Protein AF-X1CFI4-F1 (afdb_monomer_lite)

Organism: NCBI:txid412755

Secondary structure (DSSP, 8-state):
-HHHHHHHHHHTT-SEEEEE-SSHHHHHHHHHHHHTT-SSSEEEEE-GGGTT-HHHHHT-S-----SSTTSSTT-TTSPPP-

Structure (mmCIF, N/CA/C/O backbone):
data_AF-X1CFI4-F1
#
_entry.id   AF-X1CFI4-F1
#
loop_
_atom_site.group_PDB
_atom_site.id
_atom_site.type_symbol
_atom_site.label_atom_id
_atom_site.label_alt_id
_atom_site.label_comp_id
_atom_site.label_asym_id
_atom_site.label_entity_id
_atom_site.label_seq_id
_atom_site.pdbx_PDB_ins_code
_atom_site.Cartn_x
_atom_site.Cartn_y
_atom_site.Cartn_z
_atom_site.occupancy
_atom_site.B_iso_or_equiv
_atom_site.auth_seq_id
_atom_site.auth_comp_id
_atom_site.auth_asym_id
_atom_site.auth_atom_id
_atom_site.pdbx_PDB_model_num
ATOM 1 N N . MET A 1 1 ? 0.090 11.622 -4.613 1.00 87.62 1 MET A N 1
ATOM 2 C CA . MET A 1 1 ? -1.082 10.791 -4.976 1.00 87.62 1 MET A CA 1
ATOM 3 C C . MET A 1 1 ? -1.459 9.774 -3.901 1.00 87.62 1 MET A C 1
ATOM 5 O O . MET A 1 1 ? -2.563 9.879 -3.381 1.00 87.62 1 MET A O 1
ATOM 9 N N . ALA A 1 2 ? -0.571 8.851 -3.500 1.00 94.81 2 ALA A N 1
ATOM 10 C CA . ALA A 1 2 ? -0.911 7.758 -2.569 1.00 94.81 2 ALA A CA 1
ATOM 11 C C . ALA A 1 2 ? -1.584 8.191 -1.246 1.00 94.81 2 ALA A C 1
ATOM 13 O O . ALA A 1 2 ? -2.516 7.528 -0.803 1.00 94.81 2 ALA A O 1
ATOM 14 N N . TYR A 1 3 ? -1.172 9.315 -0.642 1.00 95.69 3 TYR A N 1
ATOM 15 C CA . TYR A 1 3 ? -1.804 9.854 0.575 1.00 95.69 3 TYR A CA 1
ATOM 16 C C . TYR A 1 3 ? -3.291 10.179 0.386 1.00 95.69 3 TYR A C 1
ATOM 18 O O . TYR A 1 3 ? -4.121 9.721 1.165 1.00 95.69 3 TYR A O 1
ATOM 26 N N . ALA A 1 4 ? -3.630 10.939 -0.659 1.00 96.19 4 ALA A N 1
ATOM 27 C CA . ALA A 1 4 ? -5.006 11.348 -0.931 1.00 96.19 4 ALA A CA 1
ATOM 28 C C . ALA A 1 4 ? -5.897 10.141 -1.263 1.00 96.19 4 ALA A C 1
ATOM 30 O O . ALA A 1 4 ? -6.998 10.028 -0.732 1.00 96.19 4 ALA A O 1
ATOM 31 N N . ILE A 1 5 ? -5.384 9.203 -2.069 1.00 96.69 5 ILE A N 1
ATOM 32 C CA . ILE A 1 5 ? -6.077 7.948 -2.396 1.00 96.69 5 ILE A CA 1
ATOM 33 C C . ILE A 1 5 ? -6.346 7.147 -1.119 1.00 96.69 5 ILE A C 1
ATOM 35 O O . ILE A 1 5 ? -7.475 6.741 -0.865 1.00 96.69 5 ILE A O 1
ATOM 39 N N . THR A 1 6 ? -5.324 6.969 -0.279 1.00 96.56 6 THR A N 1
ATOM 40 C CA . THR A 1 6 ? -5.447 6.222 0.979 1.00 96.56 6 THR A CA 1
ATOM 41 C C . THR A 1 6 ? -6.478 6.865 1.907 1.00 96.56 6 THR A C 1
ATOM 43 O O . THR A 1 6 ? -7.347 6.172 2.428 1.00 96.56 6 THR A O 1
ATOM 46 N N . TYR A 1 7 ? -6.442 8.190 2.068 1.00 95.94 7 TYR A N 1
ATOM 47 C CA . TYR A 1 7 ? -7.434 8.923 2.854 1.00 95.94 7 TYR A CA 1
ATOM 48 C C . TYR A 1 7 ? -8.862 8.725 2.322 1.00 95.94 7 TYR A C 1
ATOM 50 O O . TYR A 1 7 ? -9.778 8.424 3.092 1.00 95.94 7 TYR A O 1
ATOM 58 N N . ALA A 1 8 ? -9.058 8.833 1.006 1.00 96.38 8 ALA A N 1
ATOM 59 C CA . ALA A 1 8 ? -10.3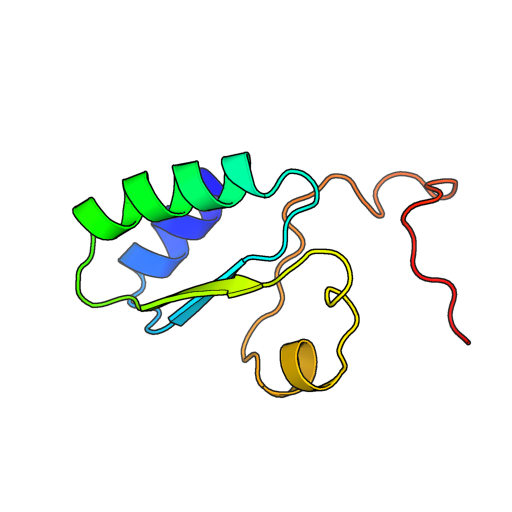60 8.626 0.381 1.00 96.38 8 ALA A CA 1
ATOM 60 C C . ALA A 1 8 ? -10.880 7.192 0.600 1.00 96.38 8 ALA A C 1
ATOM 62 O O . ALA A 1 8 ? -12.030 7.008 0.991 1.00 96.38 8 ALA A O 1
ATOM 63 N N . LEU A 1 9 ? -10.034 6.172 0.435 1.00 95.88 9 LEU A N 1
ATOM 64 C CA . LEU A 1 9 ? -10.423 4.773 0.652 1.00 95.88 9 LEU A CA 1
ATOM 65 C C . LEU A 1 9 ? -10.816 4.505 2.110 1.00 95.88 9 LEU A C 1
ATOM 67 O O . LEU A 1 9 ? -11.842 3.878 2.378 1.00 95.88 9 LEU A O 1
ATOM 71 N N . ILE A 1 10 ? -10.039 5.028 3.061 1.00 95.19 10 ILE A N 1
ATOM 72 C CA . ILE A 1 10 ? -10.337 4.894 4.491 1.00 95.19 10 ILE A CA 1
ATOM 73 C C . ILE A 1 10 ? -11.671 5.554 4.837 1.00 95.19 10 ILE A C 1
ATOM 75 O O . ILE A 1 10 ? -12.486 4.953 5.535 1.00 95.19 10 ILE A O 1
ATOM 79 N N . THR A 1 11 ? -11.903 6.783 4.367 1.00 94.12 11 THR A N 1
ATOM 80 C CA . THR A 1 11 ? -13.143 7.524 4.661 1.00 94.12 11 THR A CA 1
ATOM 81 C C . THR A 1 11 ? -14.371 6.881 4.019 1.00 94.12 11 THR A C 1
ATOM 83 O O . THR A 1 11 ? -15.466 6.982 4.565 1.00 94.12 11 THR A O 1
ATOM 86 N N . LYS A 1 12 ? -14.193 6.145 2.915 1.00 94.88 12 LYS A N 1
ATOM 87 C CA . LYS A 1 12 ? -15.228 5.299 2.303 1.00 94.88 12 LYS A CA 1
ATOM 88 C C . LYS A 1 12 ? -15.395 3.928 2.966 1.00 94.88 12 LYS A C 1
ATOM 90 O O . LYS A 1 12 ? -16.268 3.168 2.563 1.00 94.88 12 LYS A O 1
ATOM 95 N N . GLY A 1 13 ? -14.624 3.622 4.010 1.00 94.19 13 GLY A N 1
ATOM 96 C CA . GLY A 1 13 ? -14.826 2.433 4.837 1.00 94.19 13 GLY A CA 1
ATOM 97 C C . GLY A 1 13 ? -14.176 1.154 4.309 1.00 94.19 13 GLY A C 1
ATOM 98 O O . GLY A 1 13 ? -14.570 0.070 4.748 1.00 94.19 13 GLY A O 1
ATOM 99 N N . VAL A 1 14 ? -13.178 1.263 3.421 1.00 95.81 14 VAL A N 1
ATOM 100 C CA . VAL A 1 14 ? -12.362 0.116 2.994 1.00 95.81 14 VAL A CA 1
ATOM 101 C C . VAL A 1 14 ? -11.772 -0.587 4.217 1.00 95.81 14 VAL A C 1
ATOM 103 O O . VAL A 1 14 ? -11.258 0.048 5.141 1.00 95.81 14 VAL A O 1
ATOM 106 N N . LYS A 1 15 ? -11.877 -1.918 4.234 1.00 95.38 15 LYS A N 1
ATOM 107 C CA . LYS A 1 15 ? -11.475 -2.748 5.378 1.00 95.38 15 LYS A CA 1
ATOM 108 C C . LYS A 1 15 ? -9.997 -3.094 5.377 1.00 95.38 15 LYS A C 1
ATOM 110 O O . LYS A 1 15 ? -9.429 -3.283 6.448 1.00 95.38 15 LYS A O 1
ATOM 115 N N . LYS A 1 16 ? -9.382 -3.176 4.199 1.00 96.69 16 LYS A N 1
ATOM 116 C CA . LYS A 1 16 ? -8.005 -3.622 4.028 1.00 96.69 16 LYS A CA 1
ATOM 117 C C . LYS A 1 16 ? -7.348 -2.873 2.881 1.00 96.69 16 LYS A C 1
ATOM 119 O O . LYS A 1 16 ? -7.896 -2.812 1.787 1.00 96.69 16 LYS A O 1
ATOM 124 N N . ILE A 1 17 ? -6.168 -2.321 3.135 1.00 97.31 17 ILE A N 1
ATOM 125 C CA . ILE A 1 17 ? -5.330 -1.687 2.121 1.00 97.31 17 ILE A CA 1
ATOM 126 C C . ILE A 1 17 ? -3.982 -2.401 2.117 1.00 97.31 17 ILE A C 1
ATOM 128 O O . ILE A 1 17 ? -3.256 -2.405 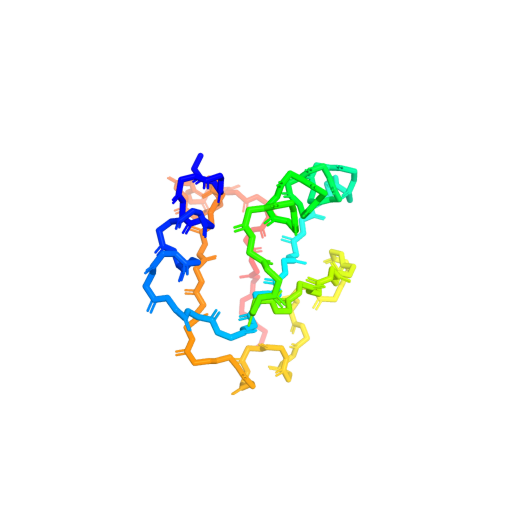3.114 1.00 97.31 17 ILE A O 1
ATOM 132 N N . THR A 1 18 ? -3.637 -2.986 0.974 1.00 96.94 18 THR A N 1
ATOM 133 C CA . THR A 1 18 ? -2.310 -3.551 0.727 1.00 96.94 18 THR A CA 1
ATOM 134 C C . THR A 1 18 ? -1.498 -2.557 -0.092 1.00 96.94 18 THR A C 1
ATOM 136 O O . THR A 1 18 ? -1.956 -2.079 -1.125 1.00 96.94 18 THR A O 1
ATOM 139 N N . ILE A 1 19 ? -0.289 -2.236 0.365 1.00 96.81 19 ILE A N 1
ATOM 140 C CA . ILE A 1 19 ? 0.606 -1.287 -0.298 1.00 96.81 19 ILE A CA 1
ATOM 141 C C . ILE A 1 19 ? 1.862 -2.019 -0.746 1.00 96.81 19 ILE A C 1
ATOM 143 O O . ILE A 1 19 ? 2.494 -2.733 0.034 1.00 96.81 19 ILE A O 1
ATOM 147 N N . VAL A 1 20 ? 2.236 -1.788 -2.000 1.00 95.19 20 VAL A N 1
ATOM 148 C CA . VAL A 1 20 ? 3.491 -2.241 -2.595 1.00 95.19 20 VAL A CA 1
ATOM 149 C C . VAL A 1 20 ? 4.233 -1.007 -3.093 1.00 95.19 20 VAL A C 1
ATOM 151 O O . VAL A 1 20 ? 3.693 -0.246 -3.893 1.00 95.19 20 VAL A O 1
ATOM 154 N N . ASN A 1 21 ? 5.459 -0.776 -2.622 1.00 94.94 21 ASN A N 1
ATOM 155 C CA . ASN A 1 21 ? 6.244 0.392 -3.029 1.00 94.94 21 ASN A CA 1
ATOM 156 C C . ASN A 1 21 ? 7.747 0.093 -3.037 1.00 94.94 21 ASN A C 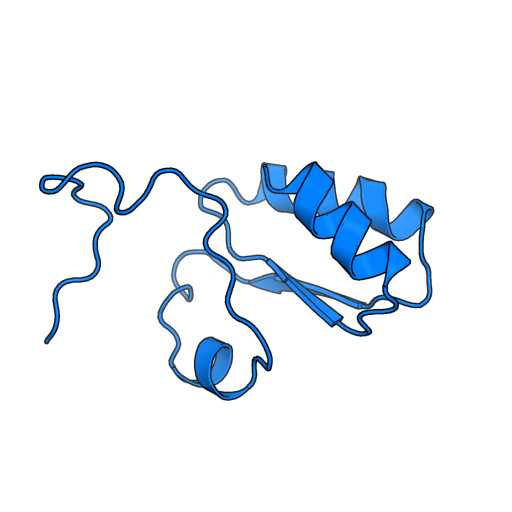1
ATOM 158 O O . ASN A 1 21 ? 8.219 -0.598 -2.138 1.00 94.94 21 ASN A O 1
ATOM 162 N N . LYS A 1 22 ? 8.490 0.647 -4.014 1.00 92.00 22 LYS A N 1
ATOM 163 C CA . LYS A 1 22 ? 9.952 0.465 -4.160 1.00 92.00 22 LYS A CA 1
ATOM 164 C C . LYS A 1 22 ? 10.688 0.901 -2.878 1.00 92.00 22 LYS A C 1
ATOM 166 O O . LYS A 1 22 ? 11.229 0.034 -2.194 1.00 92.00 22 LYS A O 1
ATOM 171 N N . PRO A 1 23 ? 10.672 2.191 -2.472 1.00 94.69 23 PRO A N 1
ATOM 172 C CA . PRO A 1 23 ? 11.140 2.550 -1.140 1.00 94.69 23 PRO A CA 1
ATOM 173 C C . PRO A 1 23 ? 10.136 2.102 -0.079 1.00 94.69 23 PRO A C 1
ATOM 175 O O . PRO A 1 23 ? 9.086 2.723 0.128 1.00 94.69 23 PRO A O 1
ATOM 178 N N . ARG A 1 24 ? 10.478 1.027 0.627 1.00 95.12 24 ARG A N 1
ATOM 179 C CA . ARG A 1 24 ? 9.662 0.471 1.710 1.00 95.12 24 ARG A CA 1
ATOM 180 C C . ARG A 1 24 ? 9.294 1.521 2.768 1.00 95.12 24 ARG A C 1
ATOM 182 O O . ARG A 1 24 ? 8.130 1.625 3.153 1.00 95.12 24 ARG A O 1
ATOM 189 N N . TRP A 1 25 ? 10.257 2.354 3.165 1.00 96.69 25 TRP A N 1
ATOM 190 C CA . TRP A 1 25 ? 10.093 3.370 4.214 1.00 96.69 25 TRP A CA 1
ATOM 191 C C . TRP A 1 25 ? 8.987 4.396 3.911 1.00 96.69 25 TRP A C 1
ATOM 193 O O . TRP A 1 25 ? 8.326 4.889 4.828 1.00 96.69 25 TRP A O 1
ATOM 203 N N . MET A 1 26 ? 8.735 4.707 2.633 1.00 95.88 26 MET A N 1
ATOM 204 C CA . MET A 1 26 ? 7.657 5.623 2.244 1.00 95.88 26 MET A CA 1
ATOM 205 C C . MET A 1 26 ? 6.283 5.009 2.527 1.00 95.88 26 MET A C 1
ATOM 207 O O . MET A 1 26 ? 5.400 5.682 3.059 1.00 95.88 26 MET A O 1
ATOM 211 N N . ALA A 1 27 ? 6.111 3.721 2.218 1.00 96.75 27 ALA A N 1
ATOM 212 C CA . ALA A 1 27 ? 4.875 3.005 2.513 1.00 96.75 27 ALA A CA 1
ATOM 213 C C . ALA A 1 27 ? 4.678 2.842 4.026 1.00 96.75 27 ALA A C 1
ATOM 215 O O . ALA A 1 27 ? 3.581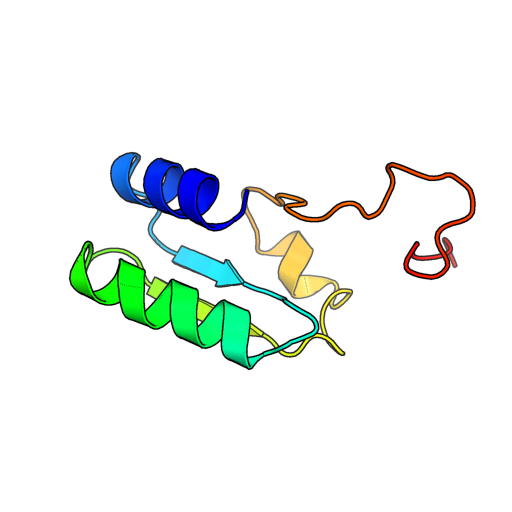 3.071 4.528 1.00 96.75 27 ALA A O 1
ATOM 216 N N . GLU A 1 28 ? 5.742 2.538 4.774 1.00 97.31 28 GLU A N 1
ATOM 217 C CA . GLU A 1 28 ? 5.697 2.476 6.243 1.00 97.31 28 GLU A CA 1
ATOM 218 C C . GLU A 1 28 ? 5.281 3.814 6.864 1.00 97.31 28 GLU A C 1
ATOM 220 O O . GLU A 1 28 ? 4.475 3.846 7.795 1.00 97.31 28 GLU A O 1
ATOM 225 N N . THR A 1 29 ? 5.790 4.925 6.326 1.00 96.81 29 THR A N 1
ATOM 226 C CA . THR A 1 29 ? 5.452 6.281 6.780 1.00 96.81 29 THR A CA 1
ATOM 227 C C . THR A 1 29 ? 3.974 6.594 6.544 1.00 96.81 29 THR A C 1
ATOM 229 O O . THR A 1 29 ? 3.289 7.053 7.461 1.00 96.81 29 THR A O 1
ATOM 232 N N . LEU A 1 30 ? 3.457 6.272 5.356 1.00 96.50 30 LEU A N 1
ATOM 233 C CA . LEU A 1 30 ? 2.043 6.432 5.017 1.00 96.50 30 LEU A CA 1
ATOM 234 C C . LEU A 1 30 ? 1.146 5.561 5.912 1.00 96.50 30 LEU A C 1
ATOM 236 O O . LEU A 1 30 ? 0.178 6.059 6.487 1.00 96.50 30 LEU A O 1
ATOM 240 N N . ILE A 1 31 ? 1.500 4.289 6.116 1.00 96.69 31 ILE A N 1
ATOM 241 C CA . ILE A 1 31 ? 0.760 3.373 6.997 1.00 96.69 31 ILE A CA 1
ATOM 242 C C . ILE A 1 31 ? 0.741 3.901 8.434 1.00 96.69 31 ILE A C 1
ATOM 244 O O . ILE A 1 31 ? -0.313 3.940 9.068 1.00 96.69 31 ILE A O 1
ATOM 248 N N . ARG A 1 32 ? 1.889 4.346 8.960 1.00 95.88 32 ARG A N 1
ATOM 249 C CA . ARG A 1 32 ? 1.988 4.908 10.315 1.00 95.88 32 ARG A CA 1
ATOM 250 C C . ARG A 1 32 ? 1.100 6.139 10.483 1.00 95.88 32 ARG A C 1
ATOM 252 O O . ARG A 1 32 ? 0.505 6.306 11.546 1.00 95.88 32 ARG A O 1
ATOM 259 N N . HIS A 1 33 ? 1.010 6.986 9.459 1.00 95.19 33 HIS A N 1
ATOM 260 C CA . HIS A 1 33 ? 0.139 8.157 9.468 1.00 95.19 33 HIS A CA 1
ATOM 261 C C . HIS A 1 33 ? -1.341 7.753 9.545 1.00 95.19 33 HIS A C 1
ATOM 263 O O . HIS A 1 33 ? -2.057 8.195 10.441 1.00 95.19 33 HIS A O 1
ATOM 269 N N . PHE A 1 34 ? -1.795 6.856 8.667 1.00 95.62 34 PHE A N 1
ATOM 270 C CA . PHE A 1 34 ? -3.218 6.525 8.555 1.00 95.62 34 PHE A CA 1
ATOM 271 C C . PHE A 1 34 ? -3.738 5.518 9.586 1.00 95.62 34 PHE A C 1
ATOM 273 O O . PHE A 1 34 ? -4.916 5.576 9.938 1.00 95.62 34 PHE A O 1
ATOM 280 N N . ARG A 1 35 ? -2.876 4.677 10.170 1.00 93.38 35 ARG A N 1
ATOM 281 C CA . ARG A 1 35 ? -3.244 3.841 11.329 1.00 93.38 35 ARG A CA 1
ATOM 282 C C . ARG A 1 35 ? -3.713 4.669 12.528 1.00 93.38 35 ARG A C 1
ATOM 284 O O . ARG A 1 35 ? -4.524 4.192 13.316 1.00 93.38 35 ARG A O 1
ATOM 291 N N . LYS A 1 36 ? -3.233 5.912 12.664 1.00 89.94 36 LYS A N 1
ATOM 292 C CA . LYS A 1 36 ? -3.706 6.844 13.701 1.00 89.94 36 LYS A CA 1
ATOM 293 C C . LYS A 1 36 ? -5.114 7.376 13.413 1.00 89.94 36 LYS A C 1
ATOM 295 O O . LYS A 1 36 ? -5.829 7.702 14.352 1.00 89.94 36 LYS A O 1
ATOM 300 N N . LEU A 1 37 ? -5.504 7.451 12.138 1.00 86.88 37 LEU A N 1
ATOM 301 C CA . LEU A 1 37 ? -6.779 8.017 11.684 1.00 86.88 37 LEU A CA 1
ATOM 302 C C . LEU A 1 37 ? -7.907 6.981 11.616 1.00 86.88 37 LEU A C 1
ATOM 304 O O . LEU A 1 37 ? -9.066 7.327 11.821 1.00 86.88 37 LEU A O 1
ATOM 308 N N . SER A 1 38 ? -7.594 5.711 11.350 1.00 85.81 38 SER A N 1
ATOM 309 C CA . SER A 1 38 ? -8.598 4.647 11.325 1.00 85.81 38 SER A CA 1
ATOM 310 C C . SER A 1 38 ? -8.055 3.339 11.879 1.00 85.81 38 SER A C 1
ATOM 312 O O . SER A 1 38 ? -7.158 2.726 11.307 1.00 85.81 38 SER A O 1
ATOM 314 N N . LYS A 1 39 ? -8.676 2.876 12.969 1.00 87.50 39 LYS A N 1
ATOM 315 C CA . LYS A 1 39 ? -8.450 1.540 13.546 1.00 87.50 39 LYS A CA 1
ATOM 316 C C . LYS A 1 39 ? -9.249 0.437 12.841 1.00 87.50 39 LYS A C 1
ATOM 318 O O . LYS A 1 39 ? -9.078 -0.731 13.161 1.00 87.50 39 LYS A O 1
ATOM 323 N N . ARG A 1 40 ? -10.156 0.804 11.927 1.00 91.25 40 ARG A N 1
ATOM 324 C CA . ARG A 1 40 ? -11.061 -0.130 11.231 1.00 91.25 40 ARG A CA 1
ATOM 325 C C . ARG A 1 40 ? -10.508 -0.620 9.889 1.00 91.25 40 ARG A C 1
ATOM 327 O O . ARG A 1 40 ? -11.110 -1.509 9.297 1.00 91.25 40 ARG A O 1
ATOM 334 N N . CYS A 1 41 ? -9.417 -0.017 9.414 1.00 95.81 41 CYS A N 1
ATOM 335 C CA . CYS A 1 41 ? -8.726 -0.406 8.191 1.00 95.81 41 CYS A CA 1
ATOM 336 C C . CYS A 1 41 ? -7.436 -1.155 8.544 1.00 95.81 41 CYS A C 1
ATOM 338 O O . CYS A 1 41 ? -6.547 -0.607 9.198 1.00 95.81 41 CYS A O 1
ATOM 340 N N . GLU A 1 42 ? -7.323 -2.396 8.085 1.00 96.31 42 GLU A N 1
ATOM 341 C CA . GLU A 1 42 ? -6.085 -3.167 8.105 1.00 96.31 42 GLU A CA 1
ATOM 342 C C . GLU A 1 42 ? -5.120 -2.616 7.045 1.00 96.31 42 GLU A C 1
ATOM 344 O O . GLU A 1 42 ? -5.525 -2.289 5.928 1.00 96.31 42 GLU A O 1
ATOM 349 N N . PHE A 1 43 ? -3.835 -2.520 7.388 1.00 96.75 43 PHE A N 1
ATOM 350 C CA . PHE A 1 43 ? -2.786 -2.115 6.453 1.00 96.75 43 PHE A CA 1
ATOM 351 C C . PHE A 1 43 ? -1.726 -3.192 6.350 1.00 96.75 43 PHE A C 1
ATOM 353 O O . PHE A 1 43 ? -1.045 -3.462 7.348 1.00 96.75 43 PHE A O 1
ATOM 360 N N . ASN A 1 44 ? -1.523 -3.683 5.130 1.00 95.56 44 ASN A N 1
ATOM 361 C CA . ASN A 1 44 ? -0.480 -4.640 4.801 1.00 95.56 44 ASN A CA 1
ATOM 362 C C . ASN A 1 44 ? 0.564 -4.005 3.897 1.00 95.56 44 ASN A C 1
ATOM 364 O O . ASN A 1 44 ? 0.246 -3.320 2.927 1.00 95.56 44 ASN A O 1
ATOM 368 N N . LEU A 1 45 ? 1.827 -4.250 4.224 1.00 96.38 45 LEU A N 1
ATOM 369 C CA . LEU A 1 45 ? 2.959 -3.830 3.417 1.00 96.38 45 LEU A CA 1
ATOM 370 C C . LEU A 1 45 ? 3.596 -5.061 2.798 1.00 96.38 45 LEU A C 1
ATOM 372 O O . LEU A 1 45 ? 4.092 -5.935 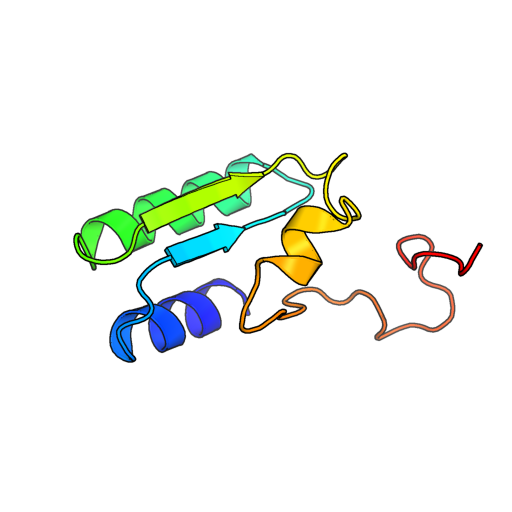3.510 1.00 96.38 45 LEU A O 1
ATOM 376 N N . VAL A 1 46 ? 3.595 -5.107 1.475 1.00 95.50 46 VAL A N 1
ATOM 377 C CA . VAL A 1 46 ? 4.194 -6.192 0.710 1.00 95.50 46 VAL A CA 1
ATOM 378 C C . VAL A 1 46 ? 5.486 -5.702 0.068 1.00 95.50 46 VAL A C 1
ATOM 380 O O . VAL A 1 46 ? 5.596 -4.553 -0.362 1.00 95.50 46 VAL A O 1
ATOM 383 N N . ASP A 1 47 ? 6.484 -6.583 0.042 1.00 93.31 47 ASP A N 1
ATOM 384 C CA . ASP A 1 47 ? 7.773 -6.293 -0.575 1.00 93.31 47 ASP A CA 1
ATOM 385 C C . ASP A 1 47 ? 7.632 -6.015 -2.080 1.00 93.31 47 ASP A C 1
ATOM 387 O O . ASP A 1 47 ? 6.874 -6.688 -2.783 1.00 93.31 47 ASP A O 1
ATOM 391 N N . PHE A 1 48 ? 8.387 -5.042 -2.591 1.00 92.44 48 PHE A N 1
ATOM 392 C CA . PHE A 1 48 ? 8.321 -4.6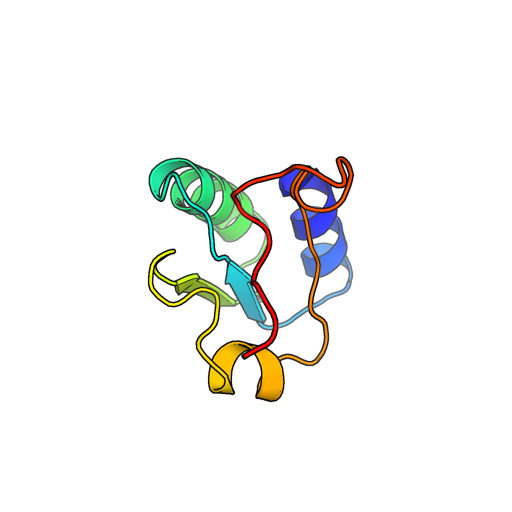52 -3.999 1.00 92.44 48 PHE A CA 1
ATOM 393 C C . PHE A 1 48 ? 8.741 -5.771 -4.965 1.00 92.44 48 PHE A C 1
ATOM 395 O O . PHE A 1 48 ? 8.241 -5.839 -6.093 1.00 92.44 48 PHE A O 1
ATOM 402 N N . SER A 1 49 ? 9.614 -6.688 -4.540 1.00 91.00 49 SER A N 1
ATOM 403 C CA . SER A 1 49 ? 9.958 -7.885 -5.323 1.00 91.00 49 SER A CA 1
ATOM 404 C C . SER A 1 49 ? 8.731 -8.750 -5.630 1.00 91.00 49 SER A C 1
ATOM 406 O O . SER A 1 49 ? 8.672 -9.388 -6.677 1.00 91.00 49 SER A O 1
ATOM 408 N N . ARG A 1 50 ? 7.703 -8.702 -4.773 1.00 90.81 50 ARG A N 1
ATOM 409 C CA . ARG A 1 50 ? 6.457 -9.463 -4.909 1.00 90.81 50 ARG A CA 1
ATOM 410 C C . ARG A 1 50 ? 5.343 -8.697 -5.622 1.00 90.81 50 ARG A C 1
ATOM 412 O O . ARG A 1 50 ? 4.226 -9.195 -5.668 1.00 90.81 50 ARG A O 1
ATOM 419 N N . ARG A 1 51 ? 5.613 -7.522 -6.201 1.00 89.38 51 ARG A N 1
ATOM 420 C CA . ARG A 1 51 ? 4.584 -6.658 -6.820 1.00 89.38 51 ARG A CA 1
ATOM 421 C C . ARG A 1 51 ? 3.738 -7.331 -7.910 1.00 89.38 51 ARG A C 1
ATOM 423 O O . ARG A 1 51 ? 2.592 -6.951 -8.088 1.00 89.38 51 ARG A O 1
ATOM 430 N N . ASN A 1 52 ? 4.292 -8.338 -8.590 1.00 87.88 52 ASN A N 1
ATOM 431 C CA . ASN A 1 52 ? 3.626 -9.088 -9.664 1.00 87.88 52 ASN A CA 1
ATOM 432 C C . ASN A 1 52 ? 3.078 -10.439 -9.192 1.00 87.88 52 ASN A C 1
ATOM 434 O O . ASN A 1 52 ? 2.735 -11.295 -10.004 1.00 87.88 52 ASN A O 1
ATOM 438 N N . HIS A 1 53 ? 3.064 -10.692 -7.883 1.00 89.56 53 HIS A N 1
ATOM 439 C CA . HIS A 1 53 ? 2.602 -11.965 -7.364 1.00 89.56 53 HIS A CA 1
ATOM 440 C C . HIS A 1 53 ? 1.102 -12.104 -7.631 1.00 89.56 53 HIS A C 1
ATOM 442 O O . HIS A 1 53 ? 0.300 -11.426 -6.998 1.00 89.56 53 HIS A O 1
ATOM 448 N N . ARG A 1 54 ? 0.737 -13.021 -8.531 1.00 88.94 54 ARG A N 1
ATOM 449 C CA . ARG A 1 54 ? -0.617 -13.207 -9.074 1.00 88.94 54 ARG A CA 1
ATOM 450 C C . ARG A 1 54 ? -1.733 -13.139 -8.023 1.00 88.94 54 ARG A C 1
ATOM 452 O O . ARG A 1 54 ? -2.654 -12.347 -8.178 1.00 88.94 54 ARG A O 1
ATOM 459 N N . ARG A 1 55 ? -1.576 -13.850 -6.899 1.00 89.12 55 ARG A N 1
ATOM 460 C CA . ARG A 1 55 ? -2.560 -13.830 -5.797 1.00 89.12 55 ARG A CA 1
ATOM 461 C C . ARG A 1 55 ? -2.846 -12.438 -5.225 1.00 89.12 55 ARG A C 1
ATOM 463 O O . ARG A 1 55 ? -3.971 -12.167 -4.859 1.00 89.12 55 ARG A O 1
ATOM 470 N N . LEU A 1 56 ? -1.864 -11.531 -5.172 1.00 88.56 56 LEU A N 1
ATOM 471 C CA . LEU A 1 56 ? -2.105 -10.166 -4.679 1.00 88.56 56 LEU A CA 1
ATOM 472 C C . LEU A 1 56 ? -3.103 -9.416 -5.557 1.00 88.56 56 LEU A C 1
ATOM 474 O O . LEU A 1 56 ? -3.851 -8.591 -5.049 1.00 88.56 56 LEU A O 1
ATOM 478 N N . ILE A 1 57 ? -3.069 -9.675 -6.863 1.00 89.06 57 ILE A N 1
ATOM 479 C CA . ILE A 1 57 ? -3.958 -9.043 -7.831 1.00 89.06 57 ILE A CA 1
ATOM 480 C C . ILE A 1 57 ? -5.314 -9.752 -7.812 1.00 89.06 57 ILE A C 1
ATOM 482 O O . ILE A 1 57 ? -6.329 -9.078 -7.722 1.00 89.06 57 ILE A O 1
ATOM 486 N N . GLU A 1 58 ? -5.326 -11.089 -7.835 1.00 92.44 58 GLU A N 1
ATOM 487 C CA . GLU A 1 58 ? -6.562 -11.889 -7.823 1.00 92.44 58 GLU A CA 1
ATOM 488 C C . GLU A 1 58 ? -7.387 -11.705 -6.541 1.00 92.44 58 GLU A C 1
ATOM 490 O O . GLU A 1 58 ? -8.610 -11.650 -6.614 1.00 92.44 58 GLU A O 1
ATOM 495 N N . ASP A 1 59 ? -6.734 -11.561 -5.385 1.00 92.06 59 ASP A N 1
ATOM 496 C CA . ASP A 1 59 ? -7.403 -11.373 -4.091 1.00 92.06 59 ASP A CA 1
ATOM 497 C C . ASP A 1 59 ? -7.848 -9.911 -3.855 1.00 92.06 59 ASP A C 1
ATOM 499 O O . ASP A 1 59 ? -8.421 -9.604 -2.807 1.00 92.06 59 ASP A O 1
ATOM 503 N N . SER A 1 60 ? -7.530 -8.981 -4.765 1.00 94.06 60 SER A N 1
ATOM 504 C CA . SER A 1 60 ? -7.864 -7.561 -4.614 1.00 94.06 60 SER A CA 1
ATOM 505 C C . SER A 1 60 ? -9.157 -7.208 -5.342 1.00 94.06 60 SER A C 1
ATOM 507 O O . SER A 1 60 ? -9.258 -7.387 -6.550 1.00 94.06 60 SER A O 1
ATOM 509 N N . ASP A 1 61 ? -10.095 -6.572 -4.637 1.00 96.31 61 ASP A N 1
ATOM 510 C CA . ASP A 1 61 ? -11.314 -6.029 -5.257 1.00 96.31 61 ASP A CA 1
ATOM 511 C C . ASP A 1 61 ? -11.008 -4.875 -6.229 1.00 96.31 61 ASP A C 1
ATOM 513 O O . ASP A 1 61 ? -11.696 -4.674 -7.228 1.00 96.31 61 ASP A O 1
ATOM 517 N N . ILE A 1 62 ? -9.987 -4.070 -5.908 1.00 95.06 62 ILE A N 1
ATOM 518 C CA . ILE A 1 62 ? -9.567 -2.900 -6.684 1.00 95.06 62 ILE A CA 1
ATOM 519 C C . ILE A 1 62 ? -8.039 -2.810 -6.668 1.00 95.06 62 ILE A C 1
ATOM 521 O O . ILE A 1 62 ? -7.419 -2.758 -5.604 1.00 95.06 62 ILE A O 1
ATOM 525 N N . LEU A 1 63 ? -7.436 -2.700 -7.855 1.00 94.06 63 LEU A N 1
ATOM 526 C CA . LEU A 1 63 ? -6.020 -2.384 -8.035 1.00 94.06 63 LEU A CA 1
ATOM 527 C C . LEU A 1 63 ? -5.861 -0.925 -8.476 1.00 94.06 63 LEU A C 1
ATOM 529 O O . LEU A 1 63 ? -6.425 -0.508 -9.484 1.00 94.06 63 LEU A O 1
ATOM 533 N N . ILE A 1 64 ? -5.060 -0.148 -7.742 1.00 94.81 64 ILE A N 1
ATOM 534 C CA . ILE A 1 64 ? -4.795 1.262 -8.058 1.00 94.81 64 ILE A CA 1
ATOM 535 C C . ILE A 1 64 ? -3.305 1.457 -8.317 1.00 94.81 64 ILE A C 1
ATOM 537 O O . ILE A 1 64 ? -2.478 1.271 -7.423 1.00 94.81 64 ILE A O 1
ATOM 541 N N . ASN A 1 65 ? -2.959 1.920 -9.518 1.00 92.31 65 ASN A N 1
ATOM 542 C CA . ASN A 1 65 ? -1.632 2.466 -9.775 1.00 92.31 65 ASN A CA 1
ATOM 543 C C . ASN A 1 65 ? -1.553 3.894 -9.211 1.00 92.31 65 ASN A C 1
ATOM 545 O O . ASN A 1 65 ? -2.265 4.789 -9.657 1.00 92.31 65 ASN A O 1
ATOM 549 N N . ALA A 1 66 ? -0.682 4.112 -8.226 1.00 93.94 66 ALA A N 1
ATOM 550 C CA . ALA A 1 66 ? -0.441 5.426 -7.621 1.00 93.94 66 ALA A CA 1
ATOM 551 C C . ALA A 1 66 ? 0.958 5.978 -7.953 1.00 93.94 66 ALA A C 1
ATOM 553 O O . ALA A 1 66 ? 1.511 6.777 -7.191 1.00 93.94 66 ALA A O 1
ATOM 554 N N . THR A 1 67 ? 1.537 5.528 -9.067 1.00 89.94 67 THR A N 1
ATOM 555 C CA . THR A 1 67 ? 2.871 5.909 -9.544 1.00 89.94 67 THR A CA 1
ATOM 556 C C . THR A 1 67 ? 2.798 6.517 -10.942 1.00 89.94 67 THR A C 1
ATOM 558 O O . THR A 1 67 ? 1.759 6.482 -11.592 1.00 89.94 67 THR A O 1
ATOM 561 N N . SER A 1 68 ? 3.919 7.057 -11.414 1.00 88.44 68 SER A N 1
ATOM 562 C CA . SER A 1 68 ? 4.076 7.543 -12.786 1.00 88.44 68 SER A CA 1
ATOM 563 C C . SER A 1 68 ? 4.280 6.434 -13.825 1.00 88.44 68 SER A C 1
ATOM 565 O O . SER A 1 68 ? 4.393 6.736 -15.013 1.00 88.44 68 SER A O 1
ATOM 567 N N . VAL A 1 69 ? 4.371 5.169 -13.400 1.00 87.31 69 VAL A N 1
ATOM 568 C CA . VAL A 1 69 ? 4.603 4.041 -14.311 1.00 87.31 69 VAL A CA 1
ATOM 569 C C . VAL A 1 69 ? 3.439 3.930 -15.290 1.00 87.31 69 VAL A C 1
ATOM 571 O O . VAL A 1 69 ? 2.280 4.003 -14.881 1.00 87.31 69 VAL A O 1
ATOM 574 N N . GLY A 1 70 ? 3.756 3.761 -16.574 1.00 84.12 70 GLY A N 1
ATOM 575 C CA . GLY A 1 70 ? 2.770 3.724 -17.660 1.00 84.12 70 GLY A CA 1
ATOM 576 C C . GLY A 1 70 ? 2.449 5.080 -18.285 1.00 84.12 70 GLY A C 1
ATOM 577 O O . GLY A 1 70 ? 1.764 5.112 -19.299 1.00 84.12 70 GLY A O 1
ATOM 578 N N . MET A 1 71 ? 2.973 6.189 -17.749 1.00 87.94 71 MET A N 1
ATOM 579 C CA . MET A 1 71 ? 2.822 7.507 -18.388 1.00 87.94 71 MET A CA 1
ATOM 580 C C . MET A 1 71 ? 3.837 7.746 -19.516 1.00 87.94 71 MET A C 1
ATOM 582 O O . MET A 1 71 ? 3.600 8.587 -20.375 1.00 87.94 71 MET A O 1
ATOM 586 N N . ASN A 1 72 ? 4.948 6.998 -19.532 1.00 87.06 72 ASN A N 1
ATOM 587 C CA . ASN A 1 72 ? 5.966 7.046 -20.582 1.00 87.06 72 ASN A CA 1
ATOM 588 C C . ASN A 1 72 ? 6.090 5.665 -21.252 1.00 87.06 72 ASN A C 1
ATOM 590 O O . ASN A 1 72 ? 6.393 4.698 -20.547 1.00 87.06 72 ASN A O 1
ATOM 594 N N . PRO A 1 73 ? 5.945 5.552 -22.588 1.00 78.19 73 PRO A N 1
ATOM 595 C CA . PRO A 1 73 ? 6.039 4.270 -23.298 1.00 78.19 73 PRO A CA 1
ATOM 596 C C . PRO A 1 73 ? 7.384 3.541 -23.133 1.00 78.19 73 PRO A C 1
ATOM 598 O O . PRO A 1 73 ? 7.444 2.324 -23.260 1.00 78.19 73 PRO A O 1
ATOM 601 N N . GLY A 1 74 ? 8.465 4.274 -22.841 1.00 81.38 74 GLY A N 1
ATOM 602 C CA . GLY A 1 74 ? 9.813 3.727 -22.637 1.00 81.38 74 GLY A CA 1
ATOM 603 C C . GLY A 1 74 ? 10.185 3.415 -21.182 1.00 81.38 74 GLY A C 1
ATOM 604 O O . GLY A 1 74 ? 11.363 3.214 -20.898 1.00 81.38 74 GLY A O 1
ATOM 605 N N . ASP A 1 75 ? 9.239 3.434 -20.237 1.00 80.56 75 ASP A N 1
ATOM 606 C CA . ASP A 1 75 ? 9.551 3.196 -18.822 1.00 80.56 75 ASP A CA 1
ATOM 607 C C . ASP A 1 75 ? 10.019 1.747 -18.587 1.00 80.56 75 ASP A C 1
ATOM 609 O O . ASP A 1 75 ? 9.262 0.788 -18.725 1.00 80.56 75 ASP A O 1
ATOM 613 N N . ALA A 1 76 ? 11.276 1.589 -18.163 1.00 78.06 76 ALA A N 1
ATOM 614 C CA . ALA A 1 76 ? 11.885 0.293 -17.857 1.00 78.06 76 ALA A CA 1
ATOM 615 C C . ALA A 1 76 ? 11.216 -0.456 -16.684 1.00 78.06 76 ALA A C 1
ATOM 617 O O . ALA A 1 76 ? 11.494 -1.633 -16.460 1.00 78.06 76 ALA A O 1
ATOM 618 N N . SER A 1 77 ? 10.354 0.212 -15.911 1.00 77.25 77 SER A N 1
ATOM 619 C CA . SER A 1 77 ? 9.564 -0.400 -14.838 1.00 77.25 77 SER A CA 1
ATOM 620 C C . SER A 1 77 ? 8.312 -1.120 -15.346 1.00 77.25 77 SER A C 1
ATOM 622 O O . SER A 1 77 ? 7.662 -1.801 -14.546 1.00 77.25 77 SER A O 1
ATOM 624 N N . LEU A 1 78 ? 7.962 -0.966 -16.629 1.00 75.62 78 LEU A N 1
ATOM 625 C CA . LEU A 1 78 ? 6.844 -1.670 -17.248 1.00 75.62 78 LEU A CA 1
ATOM 626 C C . LEU A 1 78 ? 7.084 -3.179 -17.222 1.00 75.62 78 LEU A C 1
ATOM 628 O O . LEU A 1 78 ? 8.176 -3.678 -17.499 1.00 75.62 78 LEU A O 1
ATOM 632 N N . ILE A 1 79 ? 6.039 -3.910 -16.855 1.00 72.19 79 ILE A N 1
ATOM 633 C CA . ILE A 1 79 ? 6.048 -5.366 -16.890 1.00 72.19 79 ILE A CA 1
ATOM 634 C C . ILE A 1 79 ? 5.892 -5.753 -18.358 1.00 72.19 79 ILE A C 1
ATOM 636 O O . ILE A 1 79 ? 4.925 -5.345 -18.995 1.00 72.19 79 ILE A O 1
ATOM 640 N N . LYS A 1 80 ? 6.850 -6.505 -18.900 1.00 67.75 80 LYS A N 1
ATOM 641 C CA . LYS A 1 80 ? 6.698 -7.106 -20.226 1.00 67.75 80 LYS A CA 1
ATOM 642 C C . LYS A 1 80 ? 5.730 -8.279 -20.098 1.00 67.75 80 LYS A C 1
ATOM 644 O O . LYS A 1 80 ? 5.893 -9.082 -19.178 1.00 67.75 80 LYS A O 1
ATOM 649 N N . GLU A 1 81 ? 4.736 -8.349 -20.977 1.00 61.03 81 GLU A N 1
ATOM 650 C CA . GLU A 1 81 ? 3.931 -9.562 -21.130 1.00 61.03 81 GLU A CA 1
ATOM 651 C C . GLU A 1 81 ? 4.876 -10.714 -21.498 1.00 61.03 81 GLU A C 1
ATOM 653 O O . GLU A 1 81 ? 5.779 -10.541 -22.323 1.00 61.03 81 GLU A O 1
ATOM 658 N N . GLY A 1 82 ? 4.738 -11.832 -20.787 1.00 51.03 82 GLY A N 1
ATOM 659 C CA . GLY A 1 82 ? 5.479 -13.070 -21.018 1.00 51.03 82 GLY A CA 1
ATOM 660 C C . GLY A 1 82 ? 4.561 -14.128 -21.591 1.00 51.03 82 GLY A C 1
ATOM 661 O O . GLY A 1 82 ? 3.359 -14.087 -21.241 1.00 51.03 82 GLY A O 1
#

pLDDT: mean 90.76, std 8.26, range [51.03, 97.31]

Sequence (82 aa):
MAYAITYALITKGVKKITIVNKPRWMAETLIRHFRKLSKRCEFNLVDFSRRNHRRLIEDSDILINATSVGMNPGDASLIKEG

Foldseek 3Di:
DVLVVVVVCVVVQAQEDEDEDQPQVVLVVSCVVCCVVDVRYHYHYDYNVCVVVPCVVVVDPDDDDPDCPPVDPPDPPDDDDD

InterPro domains:
  IPR036291 NAD(P)-binding domain superfamily [SSF51735] (1-75)

Radius of gyration: 13.49 Å; chains: 1; bounding box: 27×25×37 Å